Protein AF-A0A258QQQ7-F1 (afdb_monomer)

Foldseek 3Di:
DQVCCCVPPVQHPVNLVVLQVVLCPDPDHSVLSQLVVLCSRPNPVRSVVSCCVVVVVVVVVCVVVVVVLVVCPPPVVSVVVVVVVVVVVVVVVVVVVVVVCVVQCPDDLSVVLVVVLVVCVVVDPDDNVVSVVVSVVVVVVVVVVVD

Radius of gyration: 20.99 Å; Cα contacts (8 Å, |Δi|>4): 68; chains: 1; bounding box: 45×39×58 Å

Structure (mmCIF, N/CA/C/O backbone):
data_AF-A0A258QQQ7-F1
#
_entry.id   AF-A0A258QQQ7-F1
#
loop_
_atom_site.group_PDB
_atom_site.id
_atom_site.type_symbol
_atom_site.label_atom_id
_atom_site.label_alt_id
_atom_site.label_comp_id
_atom_site.label_asym_id
_atom_site.label_entity_id
_atom_site.label_seq_id
_atom_site.pdbx_PDB_ins_code
_atom_site.Cartn_x
_atom_site.Cartn_y
_atom_site.Cartn_z
_atom_site.occupancy
_atom_site.B_iso_or_equiv
_atom_site.auth_seq_id
_atom_site.auth_comp_id
_atom_site.auth_asym_id
_atom_site.auth_atom_id
_atom_site.pdbx_PDB_model_num
ATOM 1 N N . MET A 1 1 ? -14.112 4.103 0.909 1.00 64.69 1 MET A N 1
ATOM 2 C CA . MET A 1 1 ? -14.080 2.621 0.977 1.00 64.69 1 MET A CA 1
ATOM 3 C C . MET A 1 1 ? -14.922 2.099 2.133 1.00 64.69 1 MET A C 1
ATOM 5 O O . MET A 1 1 ? -15.899 1.422 1.863 1.00 64.69 1 MET A O 1
ATOM 9 N N . GLN A 1 2 ? -14.615 2.454 3.388 1.00 67.38 2 GLN A N 1
ATOM 10 C CA . GLN A 1 2 ? -15.413 2.035 4.555 1.00 67.38 2 GLN A CA 1
ATOM 11 C C . GLN A 1 2 ? -16.896 2.423 4.439 1.00 67.38 2 GLN A C 1
ATOM 13 O O . GLN A 1 2 ? -17.769 1.605 4.692 1.00 67.38 2 GLN A O 1
ATOM 18 N N . THR A 1 3 ? -17.178 3.637 3.959 1.00 71.94 3 THR A N 1
ATOM 19 C CA . THR A 1 3 ? -18.545 4.127 3.717 1.00 71.94 3 THR A CA 1
ATOM 20 C C . THR A 1 3 ? -19.303 3.312 2.670 1.00 71.94 3 THR A C 1
ATOM 22 O O . THR A 1 3 ? -20.481 3.030 2.849 1.00 71.94 3 THR A O 1
ATOM 25 N N . VAL A 1 4 ? -18.620 2.877 1.608 1.00 77.81 4 VAL A N 1
ATOM 26 C CA . VAL A 1 4 ? -19.213 2.071 0.529 1.00 77.81 4 VAL A CA 1
ATOM 27 C C . VAL A 1 4 ? -19.513 0.653 1.014 1.00 77.81 4 VAL A C 1
ATOM 29 O O . VAL A 1 4 ? -20.587 0.134 0.744 1.00 77.81 4 VAL A O 1
ATOM 32 N N . LEU A 1 5 ? -18.601 0.041 1.774 1.00 75.38 5 LEU A N 1
ATOM 33 C CA . LEU A 1 5 ? -18.790 -1.312 2.308 1.00 75.38 5 LEU A CA 1
ATOM 34 C C . LEU A 1 5 ? -19.892 -1.371 3.373 1.00 75.38 5 LEU A C 1
ATOM 36 O O . LEU A 1 5 ? -20.662 -2.328 3.397 1.00 75.38 5 LEU A O 1
ATOM 40 N N . ALA A 1 6 ? -20.007 -0.332 4.201 1.00 77.44 6 ALA A N 1
ATOM 41 C CA . ALA A 1 6 ? -21.099 -0.209 5.158 1.00 77.44 6 ALA A CA 1
ATOM 42 C C . ALA A 1 6 ? -22.454 -0.034 4.453 1.00 77.44 6 ALA A C 1
ATOM 44 O O . ALA A 1 6 ? -23.418 -0.700 4.814 1.00 77.44 6 ALA A O 1
ATOM 45 N N . GLN A 1 7 ? -22.524 0.817 3.420 1.00 73.31 7 GLN A N 1
ATOM 46 C CA . GLN A 1 7 ? -23.777 1.091 2.709 1.00 73.31 7 GLN A CA 1
ATOM 47 C C . GLN A 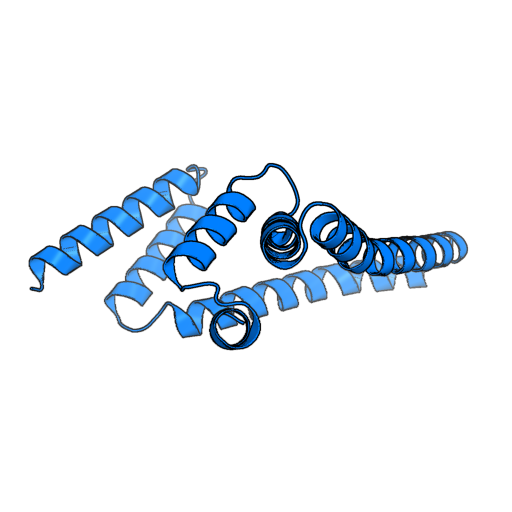1 7 ? -24.223 -0.032 1.765 1.00 73.31 7 GLN A C 1
ATOM 49 O O . GLN A 1 7 ? -25.419 -0.273 1.655 1.00 73.31 7 GLN A O 1
ATOM 54 N N . GLN A 1 8 ? -23.298 -0.700 1.069 1.00 77.31 8 GLN A N 1
ATOM 55 C CA . GLN A 1 8 ? -23.646 -1.703 0.053 1.00 77.31 8 GLN A CA 1
ATOM 56 C C . GLN A 1 8 ? -23.652 -3.140 0.579 1.00 77.31 8 GLN A C 1
ATOM 58 O O . GLN A 1 8 ? -24.397 -3.964 0.060 1.00 77.31 8 GLN A O 1
ATOM 63 N N . PHE A 1 9 ? -22.835 -3.450 1.589 1.00 77.56 9 PHE A N 1
ATOM 64 C CA . PHE A 1 9 ? -22.604 -4.831 2.034 1.00 77.56 9 PHE A CA 1
ATOM 65 C C . PHE A 1 9 ? -22.775 -5.029 3.546 1.00 77.56 9 PHE A C 1
ATOM 67 O O . PHE A 1 9 ? -22.522 -6.120 4.047 1.00 77.56 9 PHE A O 1
ATOM 74 N N . GLY A 1 10 ? -23.187 -3.995 4.290 1.00 79.06 10 GLY A N 1
ATOM 75 C CA . GLY A 1 10 ? -23.446 -4.088 5.731 1.00 79.06 10 GLY A CA 1
ATOM 76 C C . GLY A 1 10 ? -22.204 -4.345 6.592 1.00 79.06 10 GLY A C 1
ATOM 77 O O . GLY A 1 10 ? -22.338 -4.744 7.747 1.00 79.06 10 GLY A O 1
ATOM 78 N N . ILE A 1 11 ? -20.995 -4.127 6.059 1.00 80.19 11 ILE A N 1
ATOM 79 C CA . ILE A 1 11 ? -19.752 -4.334 6.811 1.00 80.19 11 ILE A CA 1
ATOM 80 C C . ILE A 1 11 ? -19.518 -3.129 7.723 1.00 80.19 11 ILE A C 1
ATOM 82 O O . ILE A 1 11 ? -19.179 -2.035 7.264 1.00 80.19 11 ILE A O 1
ATOM 86 N N . ASN A 1 12 ? -19.666 -3.345 9.030 1.00 83.19 12 ASN A N 1
ATOM 87 C CA . ASN A 1 12 ? -19.467 -2.308 10.039 1.00 83.19 12 ASN A CA 1
ATOM 88 C C . ASN A 1 12 ? -17.985 -1.938 10.208 1.00 83.19 12 ASN A C 1
ATOM 90 O O . ASN A 1 12 ? -17.081 -2.708 9.881 1.00 83.19 12 ASN A O 1
ATOM 94 N N . HIS A 1 13 ? -17.725 -0.754 10.775 1.00 83.38 13 HIS A N 1
ATOM 95 C CA . HIS A 1 13 ? -16.365 -0.238 10.972 1.00 83.38 13 HIS A CA 1
ATOM 96 C C . HIS A 1 13 ? -15.457 -1.224 11.724 1.00 83.38 13 HIS A C 1
ATOM 98 O O . HIS A 1 13 ? -14.329 -1.470 11.305 1.00 83.38 13 HIS A O 1
ATOM 104 N N . THR A 1 14 ? -15.966 -1.846 12.788 1.00 84.44 14 THR A N 1
ATOM 105 C CA . THR A 1 14 ? -15.229 -2.845 13.576 1.00 84.44 14 THR A CA 1
ATOM 106 C C . THR A 1 14 ? -14.856 -4.072 12.746 1.00 84.44 14 THR A C 1
ATOM 108 O O . THR A 1 14 ? -13.706 -4.502 12.765 1.00 84.44 14 THR A O 1
ATOM 111 N N . GLN A 1 15 ? -15.789 -4.599 11.950 1.00 83.56 15 GLN A N 1
ATOM 112 C CA . GLN A 1 15 ? -15.521 -5.720 11.047 1.00 83.56 15 GLN A CA 1
ATOM 113 C C . GLN A 1 15 ? -14.482 -5.351 9.990 1.00 83.56 15 GL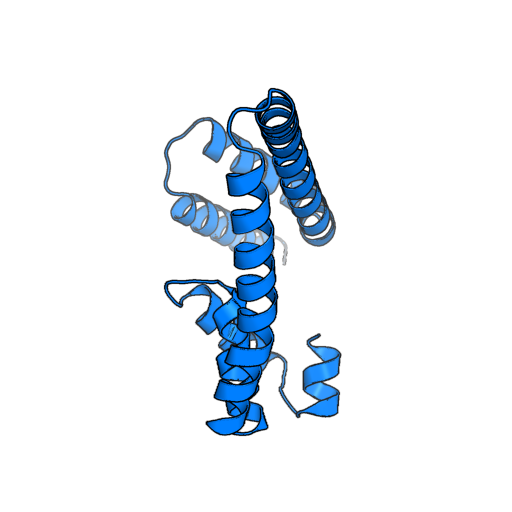N A C 1
ATOM 115 O O . GLN A 1 15 ? -13.558 -6.125 9.752 1.00 83.56 15 GLN A O 1
ATOM 120 N N . PHE A 1 16 ? -14.577 -4.159 9.396 1.00 85.94 16 PHE A N 1
ATOM 121 C CA . PHE A 1 16 ? -13.575 -3.686 8.446 1.00 85.94 16 PHE A CA 1
ATOM 122 C C . PHE A 1 16 ? -12.179 -3.629 9.077 1.00 85.94 16 PHE A C 1
ATOM 124 O O . PHE A 1 16 ? -11.221 -4.094 8.465 1.00 85.94 16 PHE A O 1
ATOM 131 N N . VAL A 1 17 ? -12.062 -3.097 10.299 1.00 86.62 17 VAL A N 1
ATOM 132 C CA . VAL A 1 17 ? -10.787 -3.034 11.027 1.00 86.62 17 VAL A CA 1
ATOM 133 C C . VAL A 1 17 ? -10.235 -4.436 11.274 1.00 86.62 17 VAL A C 1
ATOM 135 O O . VAL A 1 17 ? -9.066 -4.667 10.988 1.00 86.62 17 VAL A O 1
ATOM 138 N N . HIS A 1 18 ? -11.057 -5.398 11.702 1.00 86.25 18 HIS A N 1
ATOM 139 C CA . HIS A 1 18 ? -10.608 -6.782 11.885 1.00 86.25 18 HIS A CA 1
ATOM 140 C C . HIS A 1 18 ? -10.114 -7.422 10.585 1.00 86.25 18 HIS A C 1
ATOM 142 O O . HIS A 1 18 ? -9.036 -8.013 10.564 1.00 86.25 18 HIS A O 1
ATOM 148 N N . ILE A 1 19 ? -10.865 -7.275 9.490 1.00 86.31 19 ILE A N 1
ATOM 149 C CA . ILE A 1 19 ? -10.473 -7.802 8.175 1.00 86.31 19 ILE A CA 1
ATOM 150 C C . ILE A 1 19 ? -9.161 -7.144 7.715 1.00 86.31 19 ILE A C 1
ATOM 152 O O . ILE A 1 19 ? -8.269 -7.830 7.216 1.00 86.31 19 ILE A O 1
ATOM 156 N N . TYR A 1 20 ? -9.007 -5.836 7.937 1.00 85.88 20 TYR A N 1
ATOM 157 C CA . TYR A 1 20 ? -7.791 -5.098 7.599 1.00 85.88 20 TYR A CA 1
ATOM 158 C C . TYR A 1 20 ? -6.598 -5.594 8.411 1.00 85.88 20 TYR A C 1
ATOM 160 O O . TYR A 1 20 ? -5.556 -5.902 7.842 1.00 85.88 20 TYR A O 1
ATOM 168 N N . SER A 1 21 ? -6.760 -5.754 9.725 1.00 84.06 21 SER A N 1
ATOM 169 C CA . SER A 1 21 ? -5.727 -6.308 10.599 1.00 84.06 21 SER A CA 1
ATOM 170 C C . SER A 1 21 ? -5.301 -7.709 10.163 1.00 84.06 21 SER A C 1
ATOM 172 O O . SER A 1 21 ? -4.106 -7.982 10.121 1.00 84.06 21 SER A O 1
ATOM 174 N N . ILE A 1 22 ? -6.242 -8.574 9.775 1.00 84.00 22 ILE A N 1
ATOM 175 C CA . ILE A 1 22 ? -5.925 -9.908 9.241 1.00 84.00 22 ILE A CA 1
ATOM 176 C C . ILE A 1 22 ? -5.095 -9.795 7.956 1.00 84.00 22 ILE A C 1
ATOM 178 O O . ILE A 1 22 ? -4.098 -10.498 7.816 1.00 84.00 22 ILE A O 1
ATOM 182 N N . GLY A 1 23 ? -5.454 -8.884 7.046 1.00 84.12 23 GLY A N 1
ATOM 183 C CA . GLY A 1 23 ? -4.689 -8.637 5.820 1.00 84.12 23 GLY A CA 1
ATOM 184 C C . GLY A 1 23 ? -3.249 -8.181 6.075 1.00 84.12 23 GLY A C 1
ATOM 185 O O . GLY A 1 23 ? -2.349 -8.608 5.362 1.00 84.12 23 GLY A O 1
ATOM 186 N N . GLN A 1 24 ? -3.027 -7.382 7.121 1.00 83.88 24 GLN A N 1
ATOM 187 C CA . GLN A 1 24 ? -1.694 -6.901 7.512 1.00 83.88 24 GLN A CA 1
ATOM 188 C C . GLN A 1 24 ? -0.850 -7.958 8.239 1.00 83.88 24 GLN A C 1
ATOM 190 O O . GLN A 1 24 ? 0.373 -7.847 8.273 1.00 83.88 24 GLN A O 1
ATOM 195 N N . LEU A 1 25 ? -1.490 -8.955 8.856 1.00 80.38 25 LEU A N 1
ATOM 196 C CA . LEU A 1 25 ? -0.813 -10.071 9.524 1.00 80.38 25 LEU A CA 1
ATOM 197 C C . LEU A 1 25 ? -0.501 -11.225 8.567 1.00 80.38 25 LEU A C 1
ATOM 199 O O . LEU A 1 25 ? 0.376 -12.041 8.855 1.00 80.38 25 LEU A O 1
ATOM 203 N N . ALA A 1 26 ? -1.226 -11.322 7.452 1.00 79.81 26 ALA A N 1
ATOM 204 C CA . ALA A 1 26 ? -1.034 -12.384 6.483 1.00 79.81 26 ALA A CA 1
ATOM 205 C C . ALA A 1 26 ? 0.356 -12.274 5.821 1.00 79.81 26 ALA A C 1
ATOM 207 O O . ALA A 1 26 ? 0.706 -11.213 5.298 1.00 79.81 26 ALA A O 1
ATOM 208 N N . PRO A 1 27 ? 1.154 -13.359 5.790 1.00 64.44 27 PRO A N 1
ATOM 209 C CA . PRO A 1 27 ? 2.414 -13.369 5.061 1.00 64.44 27 PRO A CA 1
ATOM 210 C C . PRO A 1 27 ? 2.124 -13.301 3.557 1.00 64.44 27 PRO A C 1
ATOM 212 O O . PRO A 1 27 ? 1.601 -14.247 2.970 1.00 64.44 27 PRO A O 1
ATOM 215 N N . GLY A 1 28 ? 2.431 -12.167 2.926 1.00 70.81 28 GLY A N 1
ATOM 216 C CA . GLY A 1 28 ? 2.180 -11.957 1.503 1.00 70.81 28 GLY A CA 1
ATOM 217 C C . GLY A 1 28 ? 1.807 -10.510 1.176 1.00 70.81 28 GLY A C 1
ATOM 218 O O . GLY A 1 28 ? 2.240 -9.585 1.863 1.00 70.81 28 GLY A O 1
ATOM 219 N N . PRO A 1 29 ? 1.025 -10.282 0.108 1.00 73.19 29 PRO A N 1
ATOM 220 C CA . PRO A 1 29 ? 0.522 -8.956 -0.212 1.00 73.19 29 PRO A CA 1
ATOM 221 C C . PRO A 1 29 ? -0.410 -8.460 0.898 1.00 73.19 29 PRO A C 1
ATOM 223 O O . PRO A 1 29 ? -1.431 -9.087 1.162 1.00 73.19 29 PRO A O 1
ATOM 226 N N . ASN A 1 30 ? -0.142 -7.283 1.465 1.00 79.19 30 ASN A N 1
ATOM 227 C CA . ASN A 1 30 ? -1.049 -6.607 2.414 1.00 79.19 30 ASN A CA 1
ATOM 228 C C . ASN A 1 30 ? -2.508 -6.526 1.903 1.00 79.19 30 ASN A C 1
ATOM 230 O O . ASN A 1 30 ? -3.474 -6.496 2.662 1.00 79.19 30 ASN A O 1
ATOM 234 N N . MET A 1 31 ? -2.682 -6.534 0.578 1.00 80.25 31 MET A N 1
ATOM 235 C CA . MET A 1 31 ? -3.974 -6.534 -0.109 1.00 80.25 31 MET A CA 1
ATOM 236 C C . MET A 1 31 ? -4.732 -7.876 -0.052 1.00 80.25 31 MET A C 1
ATOM 238 O O . MET A 1 31 ? -5.844 -7.955 -0.566 1.00 80.25 31 MET A O 1
ATOM 242 N N . LEU A 1 32 ? -4.217 -8.921 0.607 1.00 84.62 32 LEU A N 1
ATOM 243 C CA . LEU A 1 32 ? -4.958 -10.175 0.818 1.00 84.62 32 LEU A CA 1
ATOM 244 C C . LEU A 1 32 ? -6.256 -9.972 1.616 1.00 84.62 32 LEU A C 1
ATOM 246 O O . LEU A 1 32 ? -7.166 -10.789 1.506 1.00 84.62 32 LEU A O 1
ATOM 250 N N . MET A 1 33 ? -6.401 -8.850 2.332 1.00 87.25 33 MET A N 1
ATOM 251 C CA . MET A 1 33 ? -7.665 -8.416 2.941 1.00 87.25 33 MET A CA 1
ATOM 252 C C . MET A 1 33 ? -8.866 -8.545 1.987 1.00 87.25 33 MET A C 1
ATOM 254 O O . MET A 1 33 ? -9.950 -8.942 2.414 1.00 87.25 33 MET A O 1
ATOM 258 N N . VAL A 1 34 ? -8.698 -8.226 0.698 1.00 87.75 34 VAL A N 1
ATOM 259 C CA . VAL A 1 34 ? -9.820 -8.194 -0.254 1.00 87.75 34 VAL A CA 1
ATOM 260 C C . VAL A 1 34 ? -10.433 -9.593 -0.439 1.00 87.75 34 VAL A C 1
ATOM 262 O O . VAL A 1 34 ? -11.639 -9.694 -0.637 1.00 87.75 34 VAL A O 1
ATOM 265 N N . LEU A 1 35 ? -9.666 -10.677 -0.259 1.00 88.81 35 LEU A N 1
ATOM 266 C CA . LEU A 1 35 ? -10.194 -12.051 -0.259 1.00 88.81 35 LEU A CA 1
ATOM 267 C C . LEU A 1 35 ? -11.216 -12.282 0.852 1.00 88.81 35 LEU A C 1
ATOM 269 O O . LEU A 1 35 ? -12.266 -12.868 0.610 1.00 88.81 35 LEU A O 1
ATOM 273 N N . VAL A 1 36 ? -10.915 -11.808 2.062 1.00 87.44 36 VAL A N 1
ATOM 274 C CA . VAL A 1 36 ? -11.805 -11.933 3.224 1.00 87.44 36 VAL A CA 1
ATOM 275 C C . VAL A 1 36 ? -13.066 -11.095 3.010 1.00 87.44 36 VAL A C 1
ATOM 277 O O . VAL A 1 36 ? -14.162 -11.536 3.349 1.00 87.44 36 VAL A O 1
ATOM 280 N N . ILE A 1 37 ? -12.933 -9.920 2.385 1.00 88.19 37 ILE A N 1
ATOM 281 C CA . ILE A 1 37 ? -14.081 -9.097 1.979 1.00 88.19 37 ILE A CA 1
ATOM 282 C C . ILE A 1 37 ? -14.936 -9.848 0.947 1.00 88.19 37 ILE A C 1
ATOM 284 O O . ILE A 1 37 ? -16.145 -9.966 1.126 1.00 88.19 37 ILE A O 1
ATOM 288 N N . GLY A 1 38 ? -14.324 -10.407 -0.102 1.00 87.94 38 GLY A N 1
ATOM 289 C CA . GLY A 1 38 ? -15.023 -11.194 -1.122 1.00 87.94 38 GLY A CA 1
ATOM 290 C C . GLY A 1 38 ? -15.726 -12.420 -0.539 1.00 87.94 38 GLY A C 1
ATOM 291 O O . GLY A 1 38 ? -16.859 -12.720 -0.917 1.00 87.94 38 GLY A O 1
ATOM 292 N N . TYR A 1 39 ? -15.094 -13.076 0.435 1.00 88.75 39 TYR A N 1
ATOM 293 C CA . TYR A 1 39 ? -15.684 -14.190 1.167 1.00 88.75 39 TYR A CA 1
ATOM 294 C C . TYR A 1 39 ? -16.907 -13.774 1.990 1.00 88.75 39 TYR A C 1
ATOM 296 O O . TYR A 1 39 ? -17.912 -14.478 1.977 1.00 88.75 39 TYR A O 1
ATOM 304 N N . GLN A 1 40 ? -16.868 -12.624 2.668 1.00 86.06 40 GLN A N 1
ATOM 305 C CA . GLN A 1 40 ? -18.038 -12.138 3.406 1.00 86.06 40 GLN A CA 1
ATOM 306 C C . GLN A 1 40 ? -19.216 -11.777 2.497 1.00 86.06 40 GLN A C 1
ATOM 308 O O . GLN A 1 40 ? -20.360 -11.961 2.898 1.00 86.06 40 GLN A O 1
ATOM 313 N N . ILE A 1 41 ? -18.953 -11.285 1.284 1.00 87.12 41 ILE A N 1
ATOM 314 C CA . ILE A 1 41 ? -20.009 -10.840 0.366 1.00 87.12 41 ILE A CA 1
ATOM 315 C C . ILE A 1 41 ? -20.689 -12.022 -0.339 1.00 87.12 41 ILE A C 1
ATOM 317 O O . ILE A 1 41 ? -21.913 -12.052 -0.433 1.00 87.12 41 ILE A O 1
ATOM 321 N N . ALA A 1 42 ? -19.918 -12.980 -0.866 1.00 86.81 42 ALA A N 1
ATOM 322 C CA . ALA A 1 42 ? -20.455 -14.062 -1.704 1.00 86.81 42 ALA A CA 1
ATOM 323 C C . ALA A 1 42 ? -19.790 -15.431 -1.452 1.00 86.81 42 ALA A C 1
ATOM 325 O O . ALA A 1 42 ? -19.731 -16.286 -2.341 1.00 86.81 42 ALA A O 1
ATOM 326 N N . GLY A 1 43 ? -19.258 -15.648 -0.247 1.00 88.56 43 GLY A N 1
ATOM 327 C CA . GLY A 1 43 ? -18.642 -16.909 0.159 1.00 88.56 43 GLY A CA 1
ATOM 328 C C . GLY A 1 43 ? -17.431 -17.284 -0.696 1.00 88.56 43 GLY A C 1
ATOM 329 O O . GLY A 1 43 ? -16.676 -16.438 -1.176 1.00 88.56 43 GLY A O 1
ATOM 330 N N . LEU A 1 44 ? -17.243 -18.585 -0.918 1.00 91.06 44 LEU A N 1
ATOM 331 C CA . LEU A 1 44 ? -16.080 -19.106 -1.642 1.00 91.06 44 LEU A CA 1
ATOM 332 C C . LEU A 1 44 ? -15.986 -18.576 -3.087 1.00 91.06 44 LEU A C 1
ATOM 334 O O . LEU A 1 44 ? -14.890 -18.327 -3.588 1.00 91.06 44 LEU A O 1
ATOM 338 N N . ILE A 1 45 ? -17.134 -18.345 -3.732 1.00 92.44 45 ILE A N 1
ATOM 339 C CA . ILE A 1 45 ? -17.205 -17.795 -5.092 1.00 92.44 45 ILE A CA 1
ATOM 340 C C . ILE A 1 45 ? -16.748 -16.334 -5.092 1.00 92.44 45 ILE A C 1
ATOM 342 O O . ILE A 1 45 ? -15.925 -15.951 -5.922 1.00 92.44 45 ILE A O 1
ATOM 346 N N . GLY A 1 46 ? -17.214 -15.531 -4.131 1.00 89.62 46 GLY A N 1
ATOM 347 C CA . GLY A 1 4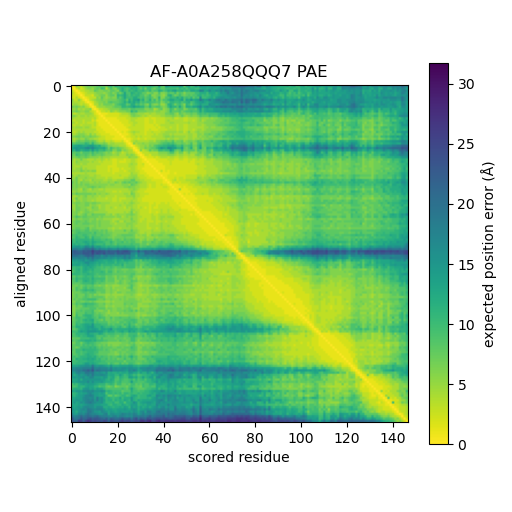6 ? -16.781 -14.141 -3.978 1.00 89.62 46 GLY A CA 1
ATOM 348 C C . GLY A 1 46 ? -15.279 -14.013 -3.732 1.00 89.62 46 GLY A C 1
ATOM 349 O O . GLY A 1 46 ? -14.620 -13.181 -4.356 1.00 89.62 46 GLY A O 1
ATOM 350 N N . ALA A 1 47 ? -14.716 -14.887 -2.894 1.00 88.94 47 ALA A N 1
ATOM 351 C CA . ALA A 1 47 ? -13.273 -14.954 -2.677 1.00 88.94 47 ALA A CA 1
ATOM 352 C C . ALA A 1 47 ? -12.510 -15.263 -3.980 1.00 88.94 47 ALA A C 1
ATOM 354 O O . ALA A 1 47 ? -11.544 -14.572 -4.306 1.00 88.94 47 ALA A O 1
ATOM 355 N N . GLY A 1 48 ? -12.971 -16.249 -4.760 1.00 92.00 48 GLY A N 1
ATOM 356 C CA . GLY A 1 48 ? -12.361 -16.618 -6.040 1.00 92.00 48 GLY A CA 1
ATOM 357 C C . GLY A 1 48 ? -12.430 -15.507 -7.091 1.00 92.00 48 GLY A C 1
ATOM 358 O O . GLY A 1 48 ? -11.426 -15.200 -7.735 1.00 92.00 48 GLY A O 1
ATOM 359 N N . VAL A 1 49 ? -13.584 -14.851 -7.236 1.00 93.38 49 VAL A N 1
ATOM 360 C CA . VAL A 1 49 ? -13.773 -13.752 -8.198 1.00 93.38 49 VAL A CA 1
ATOM 361 C C . VAL A 1 49 ? -12.876 -12.569 -7.861 1.00 93.38 49 VAL A C 1
ATOM 363 O O . VAL A 1 49 ? -12.229 -12.022 -8.753 1.00 93.38 49 VAL A O 1
ATOM 366 N N . VAL A 1 50 ? -12.796 -12.186 -6.587 1.00 92.12 50 VAL A N 1
ATOM 367 C CA . VAL A 1 50 ? -11.917 -11.101 -6.141 1.00 92.12 50 VAL A CA 1
ATOM 368 C C . VAL A 1 50 ? -10.452 -11.451 -6.367 1.00 92.12 50 VAL A C 1
ATOM 370 O O . VAL A 1 50 ? -9.710 -10.607 -6.867 1.00 92.12 50 VAL A O 1
ATOM 373 N N . LEU A 1 51 ? -10.033 -12.680 -6.046 1.00 89.94 51 LEU A N 1
ATOM 374 C CA . LEU A 1 51 ? -8.665 -13.133 -6.290 1.00 89.94 51 LEU A CA 1
ATOM 375 C C . LEU A 1 51 ? -8.309 -12.967 -7.770 1.00 89.94 51 LEU A C 1
ATOM 377 O O . LEU A 1 51 ? -7.331 -12.311 -8.115 1.00 89.94 51 LEU A O 1
ATOM 381 N N . LEU A 1 52 ? -9.135 -13.513 -8.658 1.00 92.69 52 LEU A N 1
ATOM 382 C CA . LEU A 1 52 ? -8.885 -13.440 -10.090 1.00 92.69 52 LEU A CA 1
ATOM 383 C C . LEU A 1 52 ? -8.916 -11.994 -10.584 1.00 92.69 52 LEU A C 1
ATOM 385 O O . LEU A 1 52 ? -7.993 -11.565 -11.263 1.00 92.69 52 LEU A O 1
ATOM 389 N N . SER A 1 53 ? -9.913 -11.211 -10.186 1.00 91.50 53 SER A N 1
ATOM 390 C CA . SER A 1 53 ? -10.064 -9.823 -10.636 1.00 91.50 53 SER A CA 1
ATOM 391 C C . SER A 1 53 ? -8.936 -8.914 -10.152 1.00 91.50 53 SER A C 1
ATOM 393 O O . SER A 1 53 ? -8.584 -7.963 -10.840 1.00 91.50 53 SER A O 1
ATOM 395 N N . PHE A 1 54 ? -8.356 -9.196 -8.984 1.00 89.56 54 PHE A N 1
ATOM 396 C CA . PHE A 1 54 ? -7.265 -8.406 -8.425 1.00 89.56 54 PHE A CA 1
ATOM 397 C C . PHE A 1 54 ? -5.904 -8.817 -8.997 1.00 89.56 54 PHE A C 1
ATOM 399 O O . PHE A 1 54 ? -5.108 -7.968 -9.402 1.00 89.56 54 PHE A O 1
ATOM 406 N N . PHE A 1 55 ? -5.638 -10.124 -9.061 1.00 89.00 55 PHE A N 1
ATOM 407 C CA . PHE A 1 55 ? -4.328 -10.643 -9.445 1.00 89.00 55 PHE A CA 1
ATOM 408 C C . PHE A 1 55 ? -4.162 -10.799 -10.960 1.00 89.00 55 PHE A C 1
ATOM 410 O O . PHE A 1 55 ? -3.092 -10.470 -11.466 1.00 89.00 55 PHE A O 1
ATOM 417 N N . LEU A 1 56 ? -5.194 -11.210 -11.711 1.00 93.25 56 LEU A N 1
ATOM 418 C CA . LEU A 1 56 ? -5.085 -11.380 -13.168 1.00 93.25 56 LEU A CA 1
ATO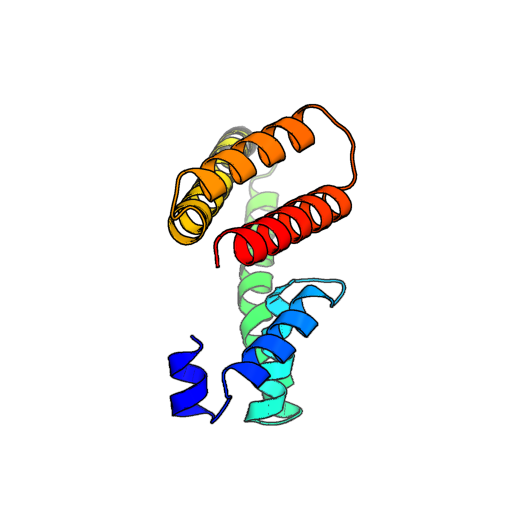M 419 C C . LEU A 1 56 ? -4.609 -10.121 -13.897 1.00 93.25 56 LEU A C 1
ATOM 421 O O . LEU A 1 56 ? -3.635 -10.243 -14.639 1.00 93.25 56 LEU A O 1
ATOM 425 N N . PRO A 1 57 ? -5.218 -8.927 -13.740 1.00 93.25 57 PRO A N 1
ATOM 426 C CA . PRO A 1 57 ? -4.794 -7.765 -14.521 1.00 93.25 57 PRO A CA 1
ATOM 427 C C . PRO A 1 57 ? -3.343 -7.381 -14.221 1.00 93.25 57 PRO A C 1
ATOM 429 O O . PRO A 1 57 ? -2.591 -7.067 -15.141 1.00 93.25 57 PRO A O 1
ATOM 432 N N . SER A 1 58 ? -2.920 -7.478 -12.957 1.00 90.19 58 SER A N 1
ATOM 433 C CA . SER A 1 58 ? -1.533 -7.226 -12.559 1.00 90.19 58 SER A CA 1
ATOM 434 C C . SER A 1 58 ? -0.573 -8.251 -13.171 1.00 90.19 58 SER A C 1
ATOM 436 O O . SER A 1 58 ? 0.441 -7.874 -13.761 1.00 90.19 58 SER A O 1
ATOM 438 N N . SER A 1 59 ? -0.913 -9.542 -13.109 1.00 91.19 59 SER A N 1
ATOM 439 C CA . SER A 1 59 ? -0.112 -10.619 -13.694 1.00 91.19 59 SER A CA 1
ATOM 440 C C . SER A 1 59 ? -0.013 -10.506 -15.214 1.00 91.19 59 SER A C 1
ATOM 442 O O . SER A 1 59 ? 1.081 -10.646 -15.755 1.00 91.19 59 SER A O 1
ATOM 444 N N . PHE A 1 60 ? -1.113 -10.203 -15.907 1.00 95.94 60 PHE A N 1
ATOM 445 C CA . PHE A 1 60 ? -1.115 -9.990 -17.356 1.00 95.94 60 PHE A CA 1
ATOM 446 C C . PHE A 1 60 ? -0.258 -8.793 -17.753 1.00 95.94 60 PHE A C 1
ATOM 448 O O . PHE A 1 60 ? 0.544 -8.896 -18.683 1.00 95.94 60 PHE A O 1
ATOM 455 N N . LEU A 1 61 ? -0.388 -7.675 -17.036 1.00 93.69 61 LEU A N 1
ATOM 456 C CA . LEU A 1 61 ? 0.400 -6.478 -17.301 1.00 93.69 61 LEU A CA 1
ATOM 457 C C . LEU A 1 61 ? 1.892 -6.747 -17.074 1.00 93.69 61 LEU A C 1
ATOM 459 O O . LEU A 1 61 ? 2.706 -6.440 -17.941 1.00 93.69 61 LEU A O 1
ATOM 463 N N . CYS A 1 62 ? 2.248 -7.397 -15.965 1.00 92.69 62 CYS A N 1
ATOM 464 C CA . CYS A 1 62 ? 3.625 -7.786 -15.669 1.00 92.69 62 CYS A CA 1
ATOM 465 C C . CYS A 1 62 ? 4.187 -8.754 -16.720 1.00 92.69 62 CYS A C 1
ATOM 467 O O . CYS A 1 62 ? 5.295 -8.553 -17.215 1.00 92.69 62 CYS A O 1
ATOM 469 N N . PHE A 1 63 ? 3.410 -9.757 -17.134 1.00 93.94 63 PHE A N 1
ATOM 470 C CA . PHE A 1 63 ? 3.811 -10.708 -18.169 1.00 93.94 63 PHE A CA 1
ATOM 471 C C . PHE A 1 63 ? 4.059 -10.021 -19.515 1.00 93.94 63 PHE A C 1
ATOM 473 O O . PHE A 1 63 ? 5.091 -10.247 -20.151 1.00 93.94 63 PHE A O 1
ATOM 480 N N . TYR A 1 64 ? 3.135 -9.163 -19.953 1.00 94.19 64 TYR A N 1
ATOM 481 C CA . TYR A 1 64 ? 3.246 -8.482 -21.238 1.00 94.19 64 TYR A CA 1
ATOM 482 C C . TYR A 1 64 ? 4.399 -7.477 -21.246 1.00 94.19 64 TYR A C 1
ATOM 484 O O . TYR A 1 64 ? 5.230 -7.501 -22.157 1.00 94.19 64 TYR A O 1
ATOM 492 N N . VAL A 1 65 ? 4.499 -6.646 -20.204 1.00 90.44 65 VAL A N 1
ATOM 493 C CA . VAL A 1 65 ? 5.597 -5.686 -20.040 1.00 90.44 65 VAL A CA 1
ATOM 494 C C . VAL A 1 65 ? 6.929 -6.420 -19.936 1.00 90.44 65 VAL A C 1
ATOM 496 O O . VAL A 1 65 ? 7.863 -6.045 -20.630 1.00 90.44 65 VAL A O 1
ATOM 499 N N . GLY A 1 66 ? 7.021 -7.502 -19.161 1.00 89.00 66 GLY A N 1
ATOM 500 C CA . GLY A 1 66 ? 8.236 -8.309 -19.038 1.00 89.00 66 GLY A CA 1
ATOM 501 C C . GLY A 1 66 ? 8.655 -8.959 -20.358 1.00 89.00 66 GLY A C 1
ATOM 502 O O . GLY A 1 66 ? 9.831 -8.939 -20.724 1.00 89.00 66 GLY A O 1
ATOM 503 N N . ARG A 1 67 ? 7.700 -9.479 -21.138 1.00 90.06 67 ARG A N 1
ATOM 504 C CA . ARG A 1 67 ? 7.973 -10.022 -22.477 1.00 90.06 67 ARG A CA 1
ATOM 505 C C . ARG A 1 67 ? 8.476 -8.939 -23.427 1.00 90.06 67 ARG A C 1
ATOM 507 O O . ARG A 1 67 ? 9.431 -9.175 -24.165 1.00 90.06 67 ARG A O 1
ATOM 514 N N . LEU A 1 68 ? 7.840 -7.771 -23.414 1.00 86.94 68 LEU A N 1
ATOM 515 C CA . LEU A 1 68 ? 8.250 -6.624 -24.215 1.00 86.94 68 LEU A CA 1
ATOM 516 C C . LEU A 1 68 ? 9.651 -6.149 -23.805 1.00 86.94 68 LEU A C 1
ATOM 518 O O . LEU A 1 68 ? 10.513 -5.948 -24.655 1.00 86.94 68 LEU A O 1
ATOM 522 N N . TRP A 1 69 ? 9.903 -6.076 -22.502 1.00 85.88 69 TRP A N 1
ATOM 523 C CA . TRP A 1 69 ? 11.183 -5.710 -21.911 1.00 85.88 69 TRP A CA 1
ATOM 524 C C . TRP A 1 69 ? 12.317 -6.643 -22.342 1.00 85.88 69 TRP A C 1
ATOM 526 O O . TRP A 1 69 ? 13.379 -6.177 -22.747 1.00 85.88 69 TRP A O 1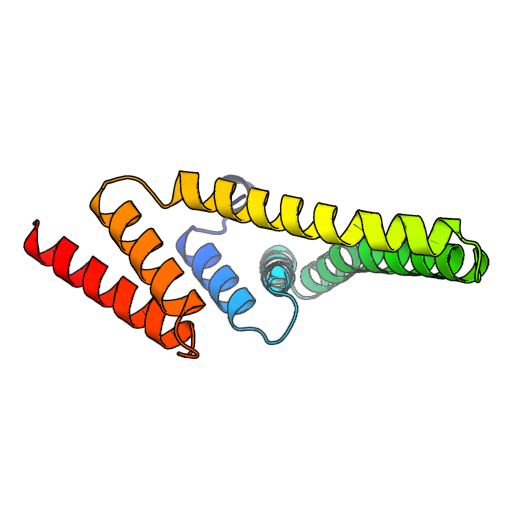
ATOM 536 N N . ASN A 1 70 ? 12.073 -7.956 -22.341 1.00 84.69 70 ASN A N 1
ATOM 537 C CA . ASN A 1 70 ? 13.039 -8.947 -22.816 1.00 84.69 70 ASN A CA 1
ATOM 538 C C . ASN A 1 70 ? 13.276 -8.855 -24.330 1.00 84.69 70 ASN A C 1
ATOM 540 O O . ASN A 1 70 ? 14.403 -9.046 -24.778 1.00 84.69 70 ASN A O 1
ATOM 544 N N . ARG A 1 71 ? 12.251 -8.515 -25.126 1.00 82.38 71 ARG A N 1
ATOM 545 C CA . ARG A 1 71 ? 12.410 -8.282 -26.574 1.00 82.38 71 ARG A CA 1
ATOM 546 C C . ARG A 1 71 ? 13.284 -7.071 -26.895 1.00 82.38 71 ARG A C 1
ATOM 548 O O . ARG A 1 71 ? 13.966 -7.092 -27.912 1.00 82.38 71 ARG A O 1
ATOM 555 N N . PHE A 1 72 ? 13.288 -6.047 -26.044 1.00 79.31 72 PHE A N 1
ATOM 556 C CA . PHE A 1 72 ? 14.158 -4.879 -26.208 1.00 79.31 72 PHE A CA 1
ATOM 557 C C . PHE A 1 72 ? 15.643 -5.155 -25.876 1.00 79.31 72 PHE A C 1
ATOM 559 O O . PHE A 1 72 ? 16.487 -4.300 -26.147 1.00 79.31 72 PHE A O 1
ATOM 566 N N . GLY A 1 73 ? 15.989 -6.352 -25.378 1.00 73.50 73 GLY A N 1
ATOM 567 C CA . GLY A 1 73 ? 17.363 -6.872 -25.348 1.00 73.50 73 GLY A CA 1
ATOM 568 C C . GLY A 1 73 ? 18.369 -6.010 -24.571 1.00 73.50 73 GLY A C 1
ATOM 569 O O . GLY A 1 73 ? 18.094 -5.586 -23.448 1.00 73.50 73 GLY A O 1
ATOM 570 N N . GLU A 1 74 ? 19.548 -5.778 -25.162 1.00 69.62 74 GLU A N 1
ATOM 571 C CA . GLU A 1 74 ? 20.646 -4.936 -24.636 1.00 69.62 74 GLU A CA 1
ATOM 572 C C . GLU A 1 74 ? 20.634 -3.498 -25.188 1.00 69.62 74 GLU A C 1
ATOM 574 O O . GLU A 1 74 ? 21.633 -2.783 -25.120 1.00 69.62 74 GLU A O 1
ATOM 579 N N . ASN A 1 75 ? 19.514 -3.046 -25.756 1.00 78.00 75 ASN A N 1
ATOM 580 C CA . ASN A 1 75 ? 19.431 -1.706 -26.327 1.00 78.00 75 ASN A CA 1
ATOM 581 C C . ASN A 1 75 ? 19.728 -0.643 -25.238 1.00 78.00 75 ASN A C 1
ATOM 583 O O . ASN A 1 75 ? 19.127 -0.723 -24.160 1.00 78.00 75 ASN A O 1
ATOM 587 N N . PRO A 1 76 ? 20.593 0.366 -25.476 1.00 78.62 76 PRO A N 1
ATOM 588 C CA . PRO A 1 76 ? 20.905 1.425 -24.506 1.00 78.62 76 PRO A CA 1
ATOM 589 C C . PRO A 1 76 ? 19.671 2.090 -23.874 1.00 78.62 76 PRO A C 1
ATOM 591 O O . PRO A 1 76 ? 19.704 2.460 -22.699 1.00 78.62 76 PRO A O 1
ATOM 594 N N . TRP A 1 77 ? 18.551 2.153 -24.600 1.00 82.56 77 TRP A N 1
ATOM 595 C CA . TRP A 1 77 ? 17.259 2.618 -24.082 1.00 82.56 77 TRP A CA 1
ATOM 596 C C . TRP A 1 77 ? 16.777 1.867 -22.833 1.00 82.56 77 TRP A C 1
ATOM 598 O O . TRP A 1 77 ? 16.216 2.483 -21.929 1.00 82.56 77 TRP A O 1
ATOM 608 N N . ARG A 1 78 ? 17.034 0.559 -22.732 1.00 83.12 78 ARG A N 1
ATOM 609 C CA . ARG A 1 78 ? 16.647 -0.262 -21.576 1.00 83.12 78 ARG A CA 1
ATOM 610 C C . ARG A 1 78 ? 17.334 0.213 -20.296 1.00 83.12 78 ARG A C 1
ATOM 612 O O . ARG A 1 78 ? 16.684 0.334 -19.260 1.00 83.12 78 ARG A O 1
ATOM 619 N N . ARG A 1 79 ? 18.632 0.518 -20.382 1.00 82.94 79 ARG A N 1
ATOM 620 C CA . ARG A 1 79 ? 19.431 1.003 -19.250 1.00 82.94 79 ARG A CA 1
ATOM 621 C C . ARG A 1 79 ? 19.022 2.418 -18.851 1.00 82.94 79 ARG A C 1
ATOM 623 O O . ARG A 1 79 ? 18.851 2.683 -17.667 1.00 82.94 79 ARG A O 1
ATOM 630 N N . SER A 1 80 ? 18.781 3.298 -19.825 1.00 86.81 80 SER A N 1
ATOM 631 C CA . SER A 1 80 ? 18.281 4.650 -19.548 1.00 86.81 80 SER A CA 1
ATOM 632 C C . SER A 1 80 ? 16.916 4.640 -18.856 1.00 86.81 80 SER A C 1
ATOM 634 O O . SER A 1 80 ? 16.713 5.395 -17.911 1.00 86.81 80 SER A O 1
ATOM 636 N N . ILE A 1 81 ? 15.996 3.757 -19.264 1.00 88.75 81 ILE A N 1
ATOM 637 C CA . ILE A 1 81 ? 14.688 3.623 -18.606 1.00 88.75 81 ILE A CA 1
ATOM 638 C C . ILE A 1 81 ? 14.835 3.055 -17.187 1.00 88.75 81 ILE A C 1
ATOM 640 O O . ILE A 1 81 ? 14.189 3.566 -16.280 1.00 88.75 81 ILE A O 1
ATOM 644 N N . GLN A 1 82 ? 15.694 2.055 -16.953 1.00 87.44 82 GLN A N 1
ATOM 645 C CA . GLN A 1 82 ? 15.947 1.542 -15.592 1.00 87.44 82 GLN A CA 1
ATOM 646 C C . GLN A 1 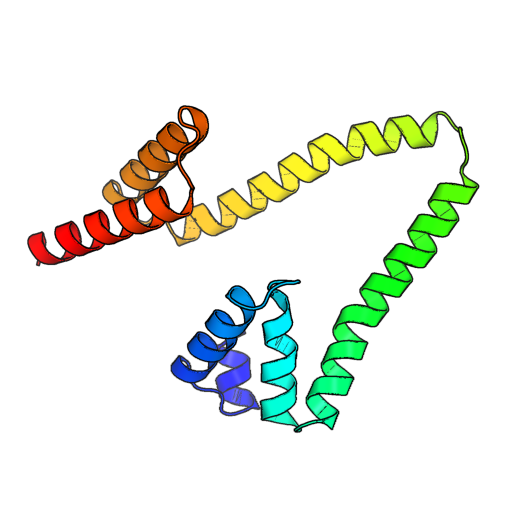82 ? 16.463 2.632 -14.661 1.00 87.44 82 GLN A C 1
ATOM 648 O O . GLN A 1 82 ? 15.898 2.839 -13.590 1.00 87.44 82 GLN A O 1
ATOM 653 N N . ASN A 1 83 ? 17.461 3.386 -15.121 1.00 89.31 83 ASN A N 1
ATOM 654 C CA . ASN A 1 83 ? 18.024 4.495 -14.360 1.00 89.31 83 ASN A CA 1
ATOM 655 C C . ASN A 1 83 ? 16.993 5.605 -14.100 1.00 89.31 83 ASN A C 1
ATOM 657 O O . ASN A 1 83 ? 17.102 6.309 -13.105 1.00 89.31 83 ASN A O 1
ATOM 661 N N . ALA A 1 84 ? 15.996 5.776 -14.975 1.00 91.31 84 ALA A N 1
ATOM 662 C CA . ALA A 1 84 ? 14.893 6.708 -14.752 1.00 91.31 84 ALA A CA 1
ATOM 663 C C . ALA A 1 84 ? 13.838 6.154 -13.775 1.00 91.31 84 ALA A C 1
ATOM 665 O O . ALA A 1 84 ? 13.265 6.913 -12.996 1.00 91.31 84 ALA A O 1
ATOM 666 N N . LEU A 1 85 ? 13.584 4.843 -13.775 1.00 92.88 85 LEU A N 1
ATOM 667 C CA . LEU A 1 85 ? 12.600 4.209 -12.891 1.00 92.88 85 LEU A CA 1
ATOM 668 C C . LEU A 1 85 ? 13.014 4.237 -11.415 1.00 92.88 85 LEU A C 1
ATOM 670 O O . LEU A 1 85 ? 12.140 4.340 -10.553 1.00 92.88 85 LEU A O 1
ATOM 674 N N . GLU A 1 86 ? 14.311 4.184 -11.110 1.00 91.38 86 GLU A N 1
ATOM 675 C CA . GLU A 1 86 ? 14.831 4.292 -9.738 1.00 91.38 86 GLU A CA 1
ATOM 676 C C . GLU A 1 86 ? 14.385 5.589 -9.024 1.00 91.38 86 GLU A C 1
ATOM 678 O O . GLU A 1 86 ? 13.671 5.498 -8.018 1.00 91.38 86 GLU A O 1
ATOM 683 N N . PRO A 1 87 ? 14.699 6.803 -9.525 1.00 95.25 87 PRO A N 1
ATOM 684 C CA . PRO A 1 87 ? 14.263 8.048 -8.896 1.00 95.25 87 PRO A CA 1
ATOM 685 C C . PRO A 1 87 ? 12.746 8.253 -8.970 1.00 95.25 87 PRO A C 1
ATOM 687 O O . PRO A 1 87 ? 12.171 8.813 -8.036 1.00 95.25 87 PRO A O 1
ATOM 690 N N . ILE A 1 88 ? 12.069 7.766 -10.020 1.00 96.00 88 ILE A N 1
ATOM 691 C CA . ILE A 1 88 ? 10.597 7.794 -10.097 1.00 96.00 88 ILE A CA 1
ATOM 692 C C . ILE A 1 88 ? 9.988 6.996 -8.940 1.00 96.00 88 ILE A C 1
ATOM 694 O O . ILE A 1 88 ? 9.062 7.469 -8.281 1.00 96.00 88 ILE A O 1
ATOM 698 N N . SER A 1 89 ? 10.529 5.812 -8.654 1.00 94.56 89 SER A N 1
ATOM 699 C CA . SER A 1 89 ? 10.064 4.964 -7.556 1.00 94.56 89 SER A CA 1
ATOM 700 C C . SER A 1 89 ? 10.262 5.644 -6.202 1.00 94.56 89 SER A C 1
ATOM 702 O O . SER A 1 89 ? 9.346 5.647 -5.382 1.00 94.56 89 SER A O 1
ATOM 704 N N . ILE A 1 90 ? 11.411 6.296 -5.991 1.00 94.81 90 ILE A N 1
ATOM 705 C CA . ILE A 1 90 ? 11.681 7.086 -4.779 1.00 94.81 90 ILE A CA 1
ATOM 706 C C . ILE A 1 90 ? 10.675 8.238 -4.649 1.00 94.81 90 ILE A C 1
ATOM 708 O O . ILE A 1 90 ? 10.107 8.436 -3.576 1.00 94.81 90 ILE A O 1
ATOM 712 N N . GLY A 1 91 ? 10.405 8.966 -5.736 1.00 95.75 91 GLY A N 1
ATOM 713 C CA . GLY A 1 91 ? 9.424 10.054 -5.754 1.00 95.75 91 GLY A CA 1
ATOM 714 C C . GLY A 1 91 ? 8.003 9.582 -5.433 1.00 95.75 91 GLY A 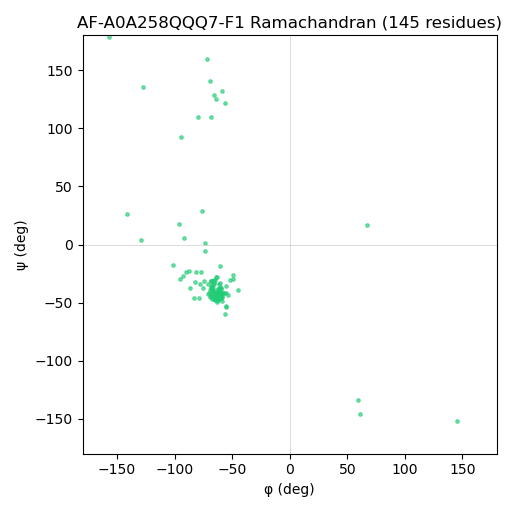C 1
ATOM 715 O O . GLY A 1 91 ? 7.306 10.211 -4.636 1.00 95.75 91 GLY A O 1
ATOM 716 N N . LEU A 1 92 ? 7.584 8.442 -5.988 1.00 95.06 92 LEU A N 1
ATOM 717 C CA . LEU A 1 92 ? 6.285 7.828 -5.693 1.00 95.06 92 LEU A CA 1
ATOM 718 C C . LEU A 1 92 ? 6.182 7.387 -4.228 1.00 95.06 92 LEU A C 1
ATOM 720 O O . LEU A 1 92 ? 5.174 7.663 -3.575 1.00 95.06 92 LEU A O 1
ATOM 724 N N . MET A 1 93 ? 7.230 6.764 -3.681 1.00 94.19 93 MET A N 1
ATOM 725 C CA . MET A 1 93 ? 7.281 6.408 -2.260 1.00 94.19 93 MET A CA 1
ATOM 726 C C . MET A 1 93 ? 7.203 7.654 -1.371 1.00 94.19 93 MET A C 1
ATOM 728 O O . MET A 1 93 ? 6.410 7.686 -0.430 1.00 94.19 93 MET A O 1
ATOM 732 N N . ALA A 1 94 ? 7.961 8.705 -1.696 1.00 93.81 94 ALA A N 1
ATOM 733 C CA . ALA A 1 94 ? 7.940 9.971 -0.968 1.00 93.81 94 ALA A CA 1
ATOM 734 C C . ALA A 1 94 ? 6.557 10.643 -1.013 1.00 93.81 94 ALA A C 1
ATOM 736 O O . ALA A 1 94 ? 6.086 11.152 0.003 1.00 93.81 94 ALA A O 1
ATOM 737 N N . SER A 1 95 ? 5.868 10.588 -2.156 1.00 94.31 95 SER A N 1
ATOM 738 C CA . SER A 1 95 ? 4.489 11.066 -2.288 1.00 94.31 95 SER A CA 1
ATOM 739 C C . SER A 1 95 ? 3.528 10.308 -1.365 1.00 94.31 95 SER A C 1
ATOM 741 O O . SER A 1 95 ? 2.712 10.930 -0.684 1.00 94.31 95 SER A O 1
ATOM 743 N N . GLY A 1 96 ? 3.668 8.983 -1.266 1.00 91.31 96 GLY A N 1
ATOM 744 C CA . GLY A 1 96 ? 2.898 8.168 -0.324 1.00 91.31 96 GLY A CA 1
ATOM 745 C C . GLY A 1 96 ? 3.152 8.558 1.135 1.00 91.31 96 GLY A C 1
ATOM 746 O O . GLY A 1 96 ? 2.203 8.756 1.896 1.00 91.31 96 GLY A O 1
ATOM 747 N N . VAL A 1 97 ? 4.421 8.749 1.510 1.00 90.75 97 VAL A N 1
ATOM 748 C CA . VAL A 1 97 ? 4.801 9.236 2.848 1.00 90.75 97 VAL A CA 1
ATOM 749 C C . VAL A 1 97 ? 4.186 10.605 3.124 1.00 90.75 97 VAL A C 1
ATOM 751 O O . VAL A 1 97 ? 3.647 10.820 4.206 1.00 90.75 97 VAL A O 1
ATOM 754 N N . TYR A 1 98 ? 4.203 11.516 2.151 1.00 91.69 98 TYR A N 1
ATOM 755 C CA . TYR A 1 98 ? 3.591 12.835 2.285 1.00 91.69 98 TYR A CA 1
ATOM 756 C C . TYR A 1 98 ? 2.071 12.753 2.481 1.00 91.69 98 TYR A C 1
ATOM 758 O O . TYR A 1 98 ? 1.530 13.404 3.376 1.00 91.69 98 TYR A O 1
ATOM 766 N N . ALA A 1 99 ? 1.379 11.925 1.694 1.00 91.00 99 ALA A N 1
ATOM 767 C CA . ALA A 1 99 ? -0.067 11.744 1.799 1.00 91.00 99 ALA A CA 1
ATOM 768 C C . ALA A 1 99 ? -0.481 11.208 3.180 1.00 91.00 99 ALA A C 1
ATOM 770 O O . ALA A 1 99 ? -1.402 11.742 3.799 1.00 91.00 99 ALA A O 1
ATOM 771 N N . VAL A 1 100 ? 0.232 10.199 3.690 1.00 87.56 100 VAL A N 1
ATOM 772 C CA . VAL A 1 100 ? 0.002 9.652 5.036 1.00 87.56 100 VAL A CA 1
ATOM 773 C C . VAL A 1 100 ? 0.395 10.664 6.109 1.00 87.56 100 VAL A C 1
ATOM 775 O O . VAL A 1 100 ? -0.360 10.888 7.050 1.00 87.56 100 VAL A O 1
ATOM 778 N N . GLY A 1 101 ? 1.544 11.323 5.959 1.00 87.81 101 GLY A N 1
ATOM 779 C CA . GLY A 1 101 ? 2.036 12.331 6.894 1.00 87.81 101 GLY A CA 1
ATOM 780 C C . GLY A 1 101 ? 1.048 13.479 7.082 1.00 87.81 101 GLY A C 1
ATOM 781 O O . GLY A 1 101 ? 0.784 13.869 8.214 1.00 87.81 101 GLY A O 1
ATOM 782 N N . LYS A 1 102 ? 0.418 13.955 6.003 1.00 88.19 102 LYS A N 1
ATOM 783 C CA . LYS A 1 102 ? -0.616 14.997 6.064 1.00 88.19 102 LYS A CA 1
ATOM 784 C C . LYS A 1 102 ? -1.844 14.574 6.881 1.00 88.19 102 LYS A C 1
ATOM 786 O O . LYS A 1 102 ? -2.461 15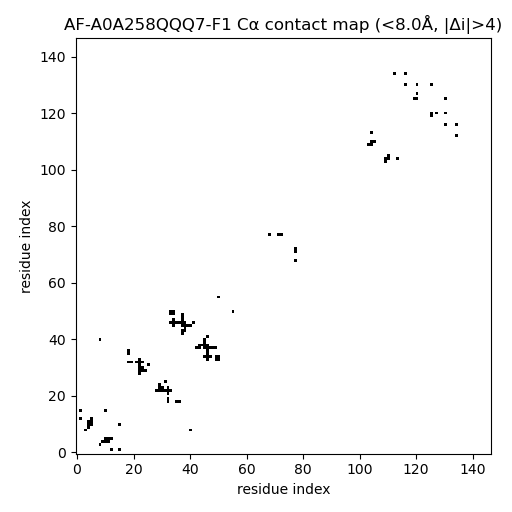.420 7.516 1.00 88.19 102 LYS A O 1
ATOM 791 N N . ALA A 1 103 ? -2.208 13.293 6.853 1.00 86.19 103 ALA A N 1
ATOM 792 C CA . ALA A 1 103 ? -3.336 12.770 7.623 1.00 86.19 103 ALA A CA 1
ATOM 793 C C . ALA A 1 103 ? -2.969 12.468 9.088 1.00 86.19 103 ALA A C 1
ATOM 795 O O . ALA A 1 103 ? -3.810 12.610 9.971 1.00 86.19 103 ALA A O 1
ATOM 796 N N . SER A 1 104 ? -1.724 12.058 9.348 1.00 83.62 104 SER A N 1
ATOM 797 C CA . SER A 1 104 ? -1.269 11.604 10.669 1.00 83.62 104 SER A CA 1
ATOM 798 C C . SER A 1 104 ? -0.642 12.707 11.532 1.00 83.62 104 SER A C 1
ATOM 800 O O . SER A 1 104 ? -0.666 12.612 12.759 1.00 83.62 104 SER A O 1
ATOM 802 N N . VAL A 1 105 ? -0.059 13.747 10.928 1.00 85.44 105 VAL A N 1
ATOM 803 C CA . VAL A 1 105 ? 0.598 14.855 11.641 1.00 85.44 105 VAL A CA 1
ATOM 804 C C . VAL A 1 105 ? -0.390 16.002 11.812 1.00 85.44 105 VAL A C 1
ATOM 806 O O . VAL A 1 105 ? -0.532 16.861 10.947 1.00 85.44 105 VAL A O 1
ATOM 809 N N . VAL A 1 106 ? -1.077 16.007 12.950 1.00 85.44 106 VAL A N 1
ATOM 810 C CA . VAL A 1 106 ? -2.129 16.987 13.266 1.00 85.44 106 VAL A CA 1
ATOM 811 C C . VAL A 1 106 ? -1.662 18.102 14.206 1.00 85.44 106 VAL A C 1
ATOM 813 O O . VAL A 1 106 ? -2.296 19.148 14.278 1.00 85.44 106 VAL A O 1
ATOM 816 N N . GLY A 1 107 ? -0.543 17.914 14.914 1.00 86.06 107 GLY A N 1
ATOM 817 C CA . GLY A 1 107 ? -0.012 18.900 15.857 1.00 86.06 107 GLY A CA 1
ATOM 818 C C . GLY A 1 107 ? 1.488 18.776 16.132 1.00 86.06 107 GLY A C 1
ATOM 819 O O . GLY A 1 107 ? 2.167 17.869 15.639 1.00 86.06 107 GLY A O 1
ATOM 820 N N . GLY A 1 108 ? 2.007 19.685 16.964 1.00 84.88 108 GLY A N 1
ATOM 821 C CA . GLY A 1 108 ? 3.438 19.771 17.286 1.00 84.88 108 GLY A CA 1
ATOM 822 C C . GLY A 1 108 ? 4.007 18.500 17.924 1.00 84.88 108 GLY A C 1
ATOM 823 O O . GLY A 1 108 ? 5.102 18.074 17.572 1.00 84.88 108 GLY A O 1
ATOM 824 N N . VAL A 1 109 ? 3.231 17.832 18.784 1.00 81.94 109 VAL A N 1
ATOM 825 C CA . VAL A 1 109 ? 3.625 16.561 19.418 1.00 81.94 109 VAL A CA 1
ATOM 826 C C . VAL A 1 109 ? 3.777 15.444 18.381 1.00 81.94 109 VAL A C 1
ATOM 828 O O . VAL A 1 109 ? 4.794 14.754 18.360 1.00 81.94 109 VAL A O 1
ATOM 831 N N . THR A 1 110 ? 2.803 15.281 17.479 1.00 83.62 110 THR A N 1
ATOM 832 C CA . THR A 1 110 ? 2.866 14.260 16.418 1.00 83.62 110 THR A CA 1
ATOM 833 C C . THR A 1 110 ? 3.992 14.534 15.424 1.00 83.62 110 THR A C 1
ATOM 835 O O . THR A 1 110 ? 4.629 13.596 14.952 1.00 83.62 110 THR A O 1
ATOM 838 N N . ALA A 1 111 ? 4.289 15.809 15.151 1.00 86.00 111 ALA A N 1
ATOM 839 C CA . ALA A 1 111 ? 5.410 16.202 14.301 1.00 86.00 111 ALA A CA 1
ATOM 840 C C . ALA A 1 111 ? 6.759 15.880 14.964 1.00 86.00 111 ALA A C 1
ATOM 842 O O . ALA A 1 111 ? 7.638 15.305 14.323 1.00 86.00 111 ALA A O 1
ATOM 843 N N . ALA A 1 112 ? 6.906 16.185 16.257 1.00 86.19 112 ALA A N 1
ATOM 844 C CA . ALA A 1 112 ? 8.100 15.846 17.025 1.00 86.19 112 ALA A CA 1
ATOM 845 C C . ALA A 1 112 ? 8.322 14.327 17.076 1.00 86.19 112 ALA A C 1
ATOM 847 O O . ALA A 1 112 ? 9.424 13.862 16.794 1.00 86.19 112 ALA A O 1
ATOM 848 N N . LEU A 1 113 ? 7.274 13.541 17.345 1.00 85.31 113 LEU A N 1
ATOM 849 C CA . LEU A 1 113 ? 7.354 12.077 17.334 1.00 85.31 113 LEU A CA 1
ATOM 850 C C . LEU A 1 113 ? 7.743 11.525 15.960 1.00 85.31 113 LEU A C 1
ATOM 852 O O . LEU A 1 113 ? 8.584 10.627 15.888 1.00 85.31 113 LEU A O 1
ATOM 856 N N . ALA A 1 114 ? 7.179 12.069 14.879 1.00 86.19 114 ALA A N 1
ATOM 857 C CA . ALA A 1 114 ? 7.527 11.668 13.520 1.00 86.19 114 ALA A CA 1
ATOM 858 C C . ALA A 1 114 ? 9.009 11.941 13.212 1.00 86.19 114 ALA A C 1
ATOM 860 O O . ALA A 1 114 ? 9.702 11.051 12.721 1.00 86.19 114 ALA A O 1
ATOM 861 N N . LEU A 1 115 ? 9.519 13.129 13.557 1.00 88.38 115 LEU A N 1
ATOM 862 C CA . LEU A 1 115 ? 10.922 13.502 13.340 1.00 88.38 115 LEU A CA 1
ATOM 863 C C . LEU A 1 115 ? 11.891 12.673 14.191 1.00 88.38 115 LEU A C 1
ATOM 865 O O . LEU A 1 115 ? 12.898 12.195 13.671 1.00 88.38 115 LEU A O 1
ATOM 869 N N . ILE A 1 116 ? 11.582 12.461 15.473 1.00 87.06 116 ILE A N 1
ATOM 870 C CA . ILE A 1 116 ? 12.403 11.642 16.379 1.00 87.06 116 ILE A CA 1
ATOM 871 C C . ILE A 1 116 ? 12.452 10.194 15.882 1.00 87.06 116 ILE A C 1
ATOM 873 O O . ILE A 1 116 ? 13.528 9.605 15.798 1.00 87.06 116 ILE A O 1
ATOM 877 N N . THR A 1 117 ? 11.303 9.634 15.497 1.00 85.38 117 THR A N 1
ATOM 878 C CA . THR A 1 117 ? 11.206 8.270 14.958 1.00 85.38 117 THR A CA 1
ATOM 879 C C . THR A 1 117 ? 11.990 8.133 13.657 1.00 85.38 117 THR A C 1
ATOM 881 O O . THR A 1 117 ? 12.770 7.194 13.502 1.00 85.38 117 THR A O 1
ATOM 884 N N . PHE A 1 118 ? 11.843 9.094 12.745 1.00 87.19 118 PHE A N 1
ATOM 885 C CA . PHE A 1 118 ? 12.594 9.132 11.494 1.00 87.19 118 PHE A CA 1
ATOM 886 C C . PHE A 1 118 ? 14.106 9.187 11.743 1.00 87.19 118 PHE A C 1
ATOM 888 O O . PHE A 1 118 ? 14.862 8.404 11.168 1.00 87.19 118 PHE A O 1
ATOM 895 N N . TYR A 1 119 ? 14.551 10.047 12.662 1.00 87.88 119 TYR A N 1
ATOM 896 C CA . TYR A 1 119 ? 15.958 10.161 13.035 1.00 87.88 119 TYR A CA 1
ATOM 897 C C . TYR A 1 119 ? 16.513 8.868 13.654 1.00 87.88 119 TYR A C 1
ATOM 899 O O . TYR A 1 119 ? 17.596 8.415 13.274 1.00 87.88 119 TYR A O 1
ATOM 907 N N . LEU A 1 120 ? 15.767 8.241 14.569 1.00 85.00 120 LEU A N 1
ATOM 908 C CA . LEU A 1 120 ? 16.166 6.992 15.223 1.00 85.00 120 LEU A CA 1
ATOM 909 C C . LEU A 1 120 ? 16.312 5.837 14.232 1.00 85.00 120 LEU A C 1
ATOM 911 O O . LEU A 1 120 ? 17.282 5.088 14.334 1.00 85.00 120 LEU A O 1
ATOM 915 N N . ILE A 1 121 ? 15.396 5.712 13.270 1.00 85.12 121 ILE A N 1
ATOM 916 C CA . ILE A 1 121 ? 15.453 4.668 12.236 1.00 85.12 121 ILE A CA 1
ATOM 917 C C . ILE A 1 121 ? 16.639 4.894 11.289 1.00 85.12 121 ILE A C 1
ATOM 919 O O . ILE A 1 121 ? 17.306 3.936 10.910 1.00 85.12 121 ILE A O 1
ATOM 923 N N . LEU A 1 122 ? 16.949 6.146 10.929 1.00 84.69 122 LEU A N 1
ATOM 924 C CA . LEU A 1 122 ? 18.094 6.445 10.061 1.00 84.69 122 LEU A CA 1
ATOM 925 C 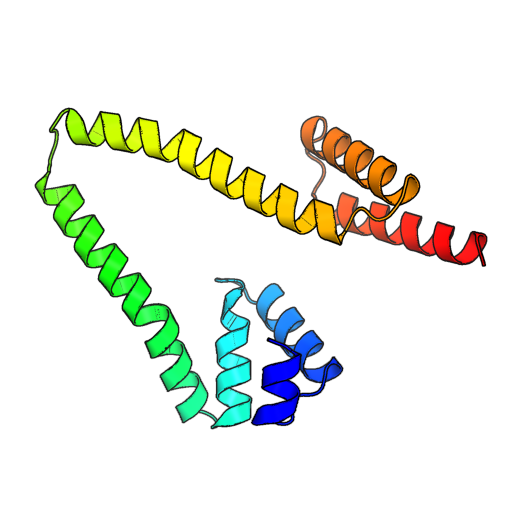C . LEU A 1 122 ? 19.443 6.174 10.734 1.00 84.69 122 LEU A C 1
ATOM 927 O O . LEU A 1 122 ? 20.390 5.744 10.077 1.00 84.69 122 LEU A O 1
ATOM 931 N N . ARG A 1 123 ? 19.560 6.461 12.034 1.00 84.06 123 ARG A N 1
ATOM 932 C CA . ARG A 1 123 ? 20.826 6.335 12.772 1.00 84.06 123 ARG A CA 1
ATOM 933 C C . ARG A 1 123 ? 21.042 4.965 13.394 1.00 84.06 123 ARG A C 1
ATOM 935 O O . ARG A 1 123 ? 22.189 4.598 13.638 1.00 84.06 123 ARG A O 1
ATOM 942 N N . THR A 1 124 ? 19.976 4.215 13.646 1.00 76.38 124 THR A N 1
ATOM 943 C CA . THR A 1 124 ? 20.045 3.001 14.458 1.00 76.38 124 THR A CA 1
ATOM 944 C C . THR A 1 124 ? 19.438 1.823 13.716 1.00 76.38 124 THR A C 1
ATOM 946 O O . THR A 1 124 ? 18.341 1.913 13.183 1.00 76.38 124 THR A O 1
ATOM 949 N N . LYS A 1 125 ? 20.104 0.664 13.753 1.00 75.31 125 LYS A N 1
ATOM 950 C CA . LYS A 1 125 ? 19.580 -0.603 13.203 1.00 75.31 125 LYS A CA 1
ATOM 951 C C . LYS A 1 125 ? 18.515 -1.249 14.107 1.00 75.31 125 LYS A C 1
ATOM 953 O O . LYS A 1 125 ? 18.415 -2.472 14.172 1.00 75.31 125 LYS A O 1
ATOM 958 N N . ILE A 1 126 ? 17.775 -0.445 14.872 1.00 78.38 126 ILE A N 1
ATOM 959 C CA . ILE A 1 126 ? 16.738 -0.946 15.779 1.00 78.38 126 ILE A CA 1
ATOM 960 C C . ILE A 1 126 ? 15.585 -1.479 14.933 1.00 78.38 126 ILE A C 1
ATOM 962 O O . ILE A 1 126 ? 15.223 -0.888 13.917 1.00 78.38 126 ILE A O 1
ATOM 966 N N . ASN A 1 127 ? 14.998 -2.596 15.366 1.00 77.56 127 ASN A N 1
ATOM 967 C CA . ASN A 1 127 ? 13.818 -3.150 14.719 1.00 77.56 127 ASN A CA 1
ATOM 968 C C . ASN A 1 127 ? 12.696 -2.086 14.692 1.00 77.56 127 ASN A C 1
ATOM 970 O O . ASN A 1 127 ? 12.283 -1.636 15.766 1.00 77.56 127 ASN A O 1
ATOM 974 N N . PRO A 1 128 ? 12.171 -1.707 13.509 1.00 78.12 128 PRO A N 1
ATOM 975 C CA . PRO A 1 128 ? 11.106 -0.713 13.384 1.00 78.12 128 PRO A CA 1
ATOM 976 C C . PRO A 1 128 ? 9.893 -1.010 14.268 1.00 78.12 128 PRO A C 1
ATOM 978 O O . PRO A 1 128 ? 9.265 -0.085 14.774 1.00 78.12 128 PRO A O 1
ATOM 981 N N . VAL A 1 129 ? 9.605 -2.290 14.528 1.00 79.06 129 VAL A N 1
ATOM 982 C CA . VAL A 1 129 ? 8.514 -2.716 15.414 1.00 79.06 129 VAL A CA 1
ATOM 983 C C . VAL A 1 129 ? 8.688 -2.161 16.830 1.00 79.06 129 VAL A C 1
ATOM 985 O O . VAL A 1 129 ? 7.728 -1.665 17.411 1.00 79.06 129 VAL A O 1
ATOM 988 N N . LEU A 1 130 ? 9.908 -2.171 17.378 1.00 79.75 130 LEU A N 1
ATOM 989 C CA . LEU A 1 130 ? 10.179 -1.634 18.718 1.00 79.75 130 LEU A CA 1
ATOM 990 C C . LEU A 1 130 ? 9.995 -0.116 18.766 1.00 79.75 130 LEU A C 1
ATOM 992 O O . LEU A 1 130 ? 9.480 0.414 19.748 1.00 79.75 130 LEU A O 1
ATOM 996 N N . VAL A 1 131 ? 10.373 0.581 17.695 1.00 81.50 131 VAL A N 1
ATOM 997 C CA . VAL A 1 131 ? 10.212 2.037 17.594 1.00 81.50 131 VAL A CA 1
ATOM 998 C C . VAL A 1 131 ? 8.730 2.414 17.473 1.00 81.50 131 VAL A C 1
ATOM 1000 O O . VAL A 1 131 ? 8.281 3.371 18.105 1.00 81.50 131 VAL A O 1
ATOM 1003 N N . ILE A 1 132 ? 7.945 1.631 16.728 1.00 80.81 132 ILE A N 1
ATOM 1004 C CA . ILE A 1 132 ? 6.488 1.801 16.608 1.00 80.81 132 ILE A CA 1
ATOM 1005 C C . ILE A 1 132 ? 5.801 1.562 17.959 1.00 80.81 132 ILE A C 1
ATOM 1007 O O . ILE A 1 132 ? 4.997 2.385 18.390 1.00 80.81 132 ILE A O 1
ATOM 1011 N N . LEU A 1 133 ? 6.143 0.477 18.659 1.00 82.00 133 LEU A N 1
ATOM 1012 C CA . LEU A 1 133 ? 5.575 0.183 19.978 1.00 82.00 133 LEU A CA 1
ATOM 1013 C C . LEU A 1 133 ? 5.959 1.248 21.017 1.00 82.00 133 LEU A C 1
ATOM 1015 O O . LEU A 1 133 ? 5.105 1.688 21.783 1.00 82.00 133 LEU A O 1
ATOM 1019 N N . GLY A 1 134 ? 7.214 1.706 21.011 1.00 82.12 134 GLY A N 1
ATOM 1020 C CA . GLY A 1 134 ? 7.697 2.744 21.923 1.00 82.12 134 GLY A CA 1
ATOM 1021 C C . GLY A 1 134 ? 7.030 4.103 21.689 1.00 82.12 134 GLY A C 1
ATOM 1022 O O . GLY A 1 134 ? 6.557 4.728 22.636 1.00 82.12 134 GLY A O 1
ATOM 1023 N N . SER A 1 135 ? 6.938 4.544 20.432 1.00 78.50 135 SER A N 1
ATOM 1024 C CA . SER A 1 135 ? 6.282 5.811 20.070 1.00 78.50 135 SER A CA 1
ATOM 1025 C C . SER A 1 135 ? 4.771 5.782 20.318 1.00 78.50 135 SER A C 1
ATOM 1027 O O . SER A 1 135 ? 4.225 6.755 20.839 1.00 78.50 135 SER A O 1
ATOM 1029 N N . GLY A 1 136 ? 4.103 4.662 20.026 1.00 78.81 136 GLY A N 1
ATOM 1030 C CA . GLY A 1 136 ? 2.685 4.463 20.329 1.00 78.81 136 GLY A CA 1
ATOM 1031 C C . GLY A 1 136 ? 2.399 4.463 21.832 1.00 78.81 136 GLY A C 1
ATOM 1032 O O . GLY A 1 136 ? 1.479 5.144 22.282 1.00 78.81 136 GLY A O 1
ATOM 1033 N N . GLY A 1 137 ? 3.224 3.767 22.621 1.00 81.06 137 GLY A N 1
ATOM 1034 C CA . GLY A 1 137 ? 3.125 3.757 24.082 1.00 81.06 137 GLY A CA 1
ATOM 1035 C C . GLY A 1 137 ? 3.332 5.145 24.686 1.00 81.06 137 GLY A C 1
ATOM 1036 O O . GLY A 1 137 ? 2.524 5.588 25.498 1.00 81.06 137 GLY A O 1
ATOM 1037 N N . PHE A 1 138 ? 4.358 5.872 24.234 1.00 81.25 138 PHE A N 1
ATOM 1038 C CA . PHE A 1 138 ? 4.622 7.243 24.677 1.00 81.25 138 PHE A CA 1
ATOM 1039 C C . PHE A 1 138 ? 3.480 8.201 24.306 1.00 81.25 138 PHE A C 1
ATOM 1041 O O . PHE A 1 138 ? 3.055 9.007 25.131 1.00 81.25 138 PHE A O 1
ATOM 1048 N N . GLY A 1 139 ? 2.929 8.075 23.094 1.00 79.56 139 GLY A N 1
ATOM 1049 C CA . GLY A 1 139 ? 1.768 8.848 22.652 1.00 79.56 139 GLY A CA 1
ATOM 1050 C C . GLY A 1 139 ? 0.515 8.588 23.494 1.00 79.56 139 GLY A C 1
ATOM 1051 O O . GLY A 1 139 ? -0.162 9.536 23.883 1.00 79.56 139 GLY A O 1
ATOM 1052 N N . ALA A 1 140 ? 0.230 7.328 23.834 1.00 80.12 140 ALA A N 1
ATOM 1053 C CA . ALA A 1 140 ? -0.905 6.965 24.685 1.00 80.12 140 ALA A CA 1
ATOM 1054 C C . ALA A 1 140 ? -0.756 7.499 26.119 1.00 80.12 140 ALA A C 1
ATOM 1056 O O . ALA A 1 140 ? -1.715 8.011 26.695 1.00 80.12 140 ALA A O 1
ATOM 1057 N N . LEU A 1 141 ? 0.455 7.432 26.678 1.00 80.62 141 LEU A N 1
ATOM 1058 C CA . LEU A 1 141 ? 0.766 7.923 28.023 1.00 80.62 141 LEU A CA 1
ATOM 1059 C C . LEU A 1 141 ? 0.618 9.449 28.109 1.00 80.62 141 LEU A C 1
ATOM 1061 O O . LEU A 1 141 ? 0.050 9.972 29.064 1.00 80.62 141 LEU A O 1
ATOM 1065 N N . LEU A 1 142 ? 1.049 10.159 27.066 1.00 77.81 142 LEU A N 1
ATOM 1066 C CA . LEU A 1 142 ? 0.912 11.609 26.960 1.00 77.81 142 LEU A CA 1
ATOM 1067 C C . LEU A 1 142 ? -0.548 12.042 26.735 1.00 77.81 142 LEU A C 1
ATOM 1069 O O . LEU A 1 142 ? -0.975 13.058 27.276 1.00 77.81 142 LEU A O 1
ATOM 1073 N N . MET A 1 143 ? -1.337 11.246 26.005 1.00 74.44 143 MET A N 1
ATOM 1074 C CA . MET A 1 143 ? -2.780 11.465 25.835 1.00 74.44 143 MET A CA 1
ATOM 1075 C C . MET A 1 143 ? -3.571 11.231 27.133 1.00 74.44 143 MET A C 1
ATOM 1077 O O . MET A 1 143 ? -4.580 11.895 27.351 1.00 74.44 143 MET A O 1
ATOM 1081 N N . LEU A 1 144 ? -3.110 10.322 28.000 1.00 73.44 144 LEU A N 1
ATOM 1082 C CA . LEU A 1 144 ? -3.672 10.103 29.338 1.00 73.44 144 LEU A CA 1
ATOM 1083 C C . LEU A 1 144 ? -3.292 11.211 30.334 1.00 73.44 144 LEU A C 1
ATOM 1085 O O . LEU A 1 144 ? -4.083 11.494 31.222 1.00 73.44 144 LEU A O 1
ATOM 1089 N N . TYR A 1 145 ? -2.115 11.832 30.190 1.00 68.31 145 TYR A N 1
ATOM 1090 C CA . TYR A 1 145 ? -1.644 12.926 31.058 1.00 68.31 145 TYR A CA 1
ATOM 1091 C C . TYR A 1 145 ? -2.209 14.311 30.701 1.00 68.31 145 TYR A C 1
ATOM 1093 O O . TYR A 1 145 ? -2.217 15.201 31.546 1.00 68.31 145 TYR A O 1
ATOM 1101 N N . LEU A 1 146 ? -2.629 14.517 29.448 1.00 62.19 146 LEU A N 1
ATOM 1102 C CA . LEU A 1 146 ? -3.237 15.766 28.960 1.00 62.19 146 LEU A CA 1
ATOM 1103 C C . LEU A 1 146 ? -4.774 15.780 29.065 1.00 62.19 146 LEU A C 1
ATOM 1105 O O . LEU A 1 146 ? -5.406 16.718 28.575 1.00 62.19 146 LEU A O 1
ATOM 1109 N N . LYS A 1 147 ? -5.366 14.748 29.670 1.00 49.81 147 LYS A N 1
ATOM 1110 C CA . LYS A 1 147 ? -6.795 14.642 29.968 1.00 49.81 147 LYS A CA 1
ATOM 1111 C C . LYS A 1 147 ? -7.026 14.821 31.463 1.00 49.81 147 LYS A C 1
ATOM 1113 O O . LYS A 1 147 ? -8.069 15.418 31.803 1.00 49.81 147 LYS A O 1
#

Mean predicted aligned error: 8.47 Å

Secondary structure (DSSP, 8-state):
-HHHHHHHH---HHHHHHHHHHHHHSSS-GGGHHHHHHHHHHHHHHHHHHHHHHHHHHHHHHHHHHHHHHHTTT-HHHHHHHHHHHHHHHHHHHHHHHHHHHHH--SHHHHHHHHHHHHHHHH----HHHHHHHHHHHHHHHHHH--

Solvent-accessible surface area (backbone atoms only — not comparable to full-atom values): 8197 Å² total; per-residue (Å²): 106,69,69,55,39,35,73,76,70,67,45,46,73,69,56,51,50,53,44,46,52,51,10,67,67,44,93,71,62,57,69,53,26,52,35,60,53,21,30,73,75,52,38,74,62,26,21,50,52,42,46,48,67,60,47,46,60,53,50,52,50,51,50,52,51,49,53,52,52,59,71,55,62,86,44,69,66,57,56,55,50,52,65,51,47,54,62,50,50,52,51,53,52,50,49,52,52,49,58,51,44,66,74,66,45,82,48,70,67,47,45,51,51,50,51,53,50,52,50,48,56,74,76,35,95,62,60,65,68,59,52,51,52,51,54,51,51,52,50,52,54,50,57,62,72,76,104

Sequence (147 aa):
MQTVLAQQFGINHTQFVHIYSIGQLAPGPNMLMVLVIGYQIAGLIGAGVVLLSFFLPSSFLCFYVGRLWNRFGENPWRRSIQNALEPISIGLMASGVYAVGKASVVGGVTAALALITFYLILRTKINPVLVILGSGGFGALLMLYLK

pLDDT: mean 84.43, std 7.48, range [49.81, 96.0]